Protein AF-D7DQQ1-F1 (afdb_monomer)

Structure (mmCIF, N/CA/C/O backbone):
data_AF-D7DQQ1-F1
#
_entry.id   AF-D7DQQ1-F1
#
loop_
_atom_site.group_PDB
_atom_site.id
_atom_site.type_symbol
_atom_site.label_atom_id
_atom_site.label_alt_id
_atom_site.label_comp_id
_atom_site.label_as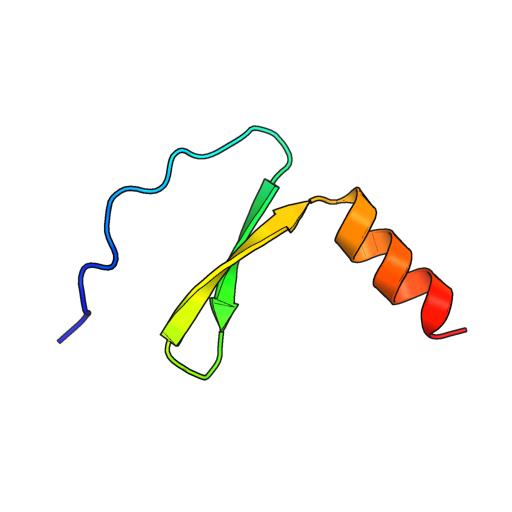ym_id
_atom_site.label_entity_id
_atom_site.label_seq_id
_atom_site.pdbx_PDB_ins_code
_atom_site.Cartn_x
_atom_site.Cartn_y
_atom_site.Cartn_z
_atom_site.occupancy
_atom_site.B_iso_or_equiv
_atom_site.auth_seq_id
_atom_site.auth_comp_id
_atom_site.auth_asym_id
_atom_site.auth_atom_id
_atom_site.pdbx_PDB_model_num
ATOM 1 N N . MET A 1 1 ? 6.302 -10.986 -20.107 1.00 54.31 1 MET A N 1
ATOM 2 C CA . MET A 1 1 ? 7.523 -10.559 -19.384 1.00 54.31 1 MET A CA 1
ATOM 3 C C . MET A 1 1 ? 7.105 -9.634 -18.251 1.00 54.31 1 MET A C 1
ATOM 5 O O . MET A 1 1 ? 6.396 -8.6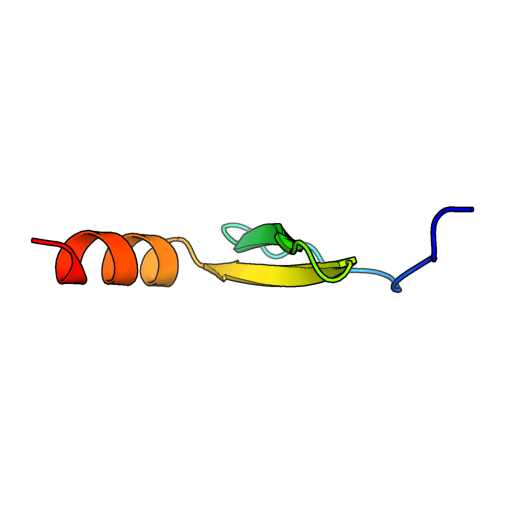74 -18.521 1.00 54.31 1 MET A O 1
ATOM 9 N N . ALA A 1 2 ? 7.460 -9.934 -17.000 1.00 62.75 2 ALA A N 1
ATOM 10 C CA . ALA A 1 2 ? 7.161 -9.046 -15.875 1.00 62.75 2 ALA A CA 1
ATOM 11 C C . ALA A 1 2 ? 8.116 -7.841 -15.903 1.00 62.75 2 ALA A C 1
ATOM 13 O O . ALA A 1 2 ? 9.330 -8.018 -15.990 1.00 62.75 2 ALA A O 1
ATOM 14 N N . ARG A 1 3 ? 7.578 -6.616 -15.864 1.00 65.31 3 ARG A N 1
ATOM 15 C CA . ARG A 1 3 ? 8.386 -5.391 -15.772 1.00 65.31 3 ARG A CA 1
ATOM 16 C C . ARG A 1 3 ? 8.917 -5.242 -14.348 1.00 65.31 3 ARG A C 1
ATOM 18 O O . ARG A 1 3 ? 8.148 -5.294 -13.393 1.00 65.31 3 ARG A O 1
ATOM 25 N N . ASN A 1 4 ? 10.227 -5.048 -14.210 1.00 67.62 4 ASN A N 1
ATOM 26 C CA . ASN A 1 4 ? 10.840 -4.789 -12.913 1.00 67.62 4 ASN A CA 1
ATOM 27 C C . ASN A 1 4 ? 10.615 -3.312 -12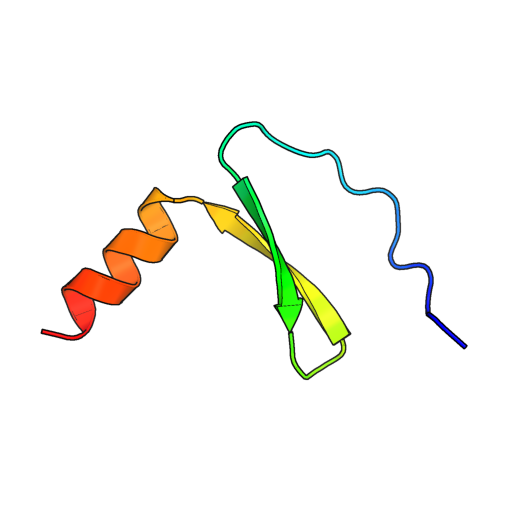.548 1.00 67.62 4 ASN A C 1
ATOM 29 O O . ASN A 1 4 ? 11.245 -2.425 -13.115 1.00 67.62 4 ASN A O 1
ATOM 33 N N . VAL A 1 5 ? 9.675 -3.049 -11.641 1.00 68.69 5 VAL A N 1
ATOM 34 C CA . VAL A 1 5 ? 9.184 -1.701 -11.278 1.00 68.69 5 VAL A CA 1
ATOM 35 C C . VAL A 1 5 ? 10.013 -1.009 -10.181 1.00 68.69 5 VAL A C 1
ATOM 37 O O . VAL A 1 5 ? 9.578 -0.027 -9.589 1.00 68.69 5 VAL A O 1
ATOM 40 N N . GLY A 1 6 ? 11.233 -1.490 -9.926 1.00 69.19 6 GLY A N 1
ATOM 41 C CA . GLY A 1 6 ? 12.154 -0.931 -8.932 1.00 69.19 6 GLY A CA 1
ATOM 42 C C . GLY A 1 6 ? 12.053 -1.580 -7.546 1.00 69.19 6 GLY A C 1
ATOM 43 O O . GLY A 1 6 ? 11.185 -2.409 -7.272 1.00 69.19 6 GLY A O 1
ATOM 44 N N . LYS A 1 7 ? 12.994 -1.231 -6.657 1.00 72.94 7 LYS A N 1
ATOM 45 C CA . LYS A 1 7 ? 13.020 -1.717 -5.268 1.00 72.94 7 LYS A CA 1
ATOM 46 C C . LYS A 1 7 ? 12.069 -0.881 -4.415 1.00 72.94 7 LYS A C 1
ATOM 48 O O . LYS A 1 7 ? 12.209 0.335 -4.343 1.00 72.94 7 LYS A O 1
ATOM 53 N N . ILE A 1 8 ? 11.141 -1.543 -3.732 1.00 73.56 8 ILE A N 1
ATOM 54 C CA . ILE A 1 8 ? 10.224 -0.893 -2.793 1.00 73.56 8 ILE A CA 1
ATOM 55 C C . ILE A 1 8 ? 10.761 -1.075 -1.378 1.00 73.56 8 ILE A C 1
ATOM 57 O O . ILE A 1 8 ? 10.936 -2.203 -0.910 1.00 73.56 8 ILE A O 1
ATOM 61 N N . ASN A 1 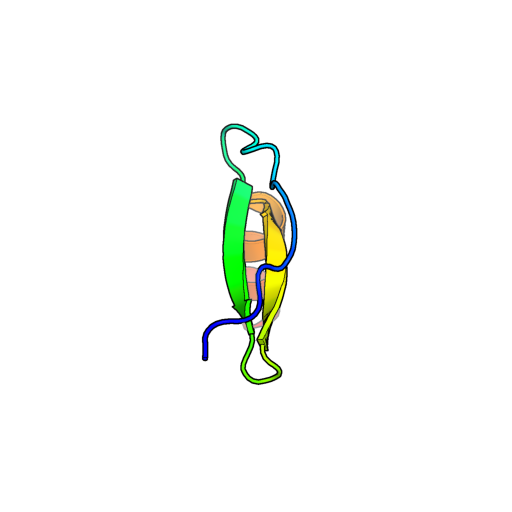9 ? 10.965 0.035 -0.673 1.00 78.31 9 ASN A N 1
ATOM 62 C CA . ASN A 1 9 ? 11.264 0.010 0.754 1.00 78.31 9 ASN A CA 1
ATOM 63 C C . ASN A 1 9 ? 9.976 -0.276 1.528 1.00 78.31 9 ASN A C 1
ATOM 65 O O . ASN A 1 9 ? 9.151 0.614 1.722 1.00 78.31 9 ASN A O 1
ATOM 69 N N . LYS A 1 10 ? 9.797 -1.530 1.959 1.00 75.25 10 LYS A N 1
ATOM 70 C CA . LYS A 1 10 ? 8.625 -1.956 2.734 1.00 75.25 10 LYS A CA 1
ATOM 71 C C . LYS A 1 10 ? 8.571 -1.203 4.065 1.00 75.25 10 LYS A C 1
ATOM 73 O O . LYS A 1 10 ? 9.343 -1.493 4.976 1.00 75.25 10 LYS A O 1
ATOM 78 N N . LYS A 1 11 ? 7.627 -0.272 4.201 1.00 79.94 11 LYS A N 1
ATOM 79 C CA . LYS A 1 11 ? 7.334 0.387 5.479 1.00 79.94 11 LYS A CA 1
ATOM 80 C C . LYS A 1 11 ? 6.406 -0.484 6.327 1.00 79.94 11 LYS A C 1
ATOM 82 O O . LYS A 1 11 ? 5.437 -1.061 5.830 1.00 79.94 11 LYS A O 1
ATOM 87 N N . LYS A 1 12 ? 6.675 -0.565 7.633 1.00 77.50 12 LYS A N 1
ATOM 88 C CA . LYS A 1 12 ? 5.836 -1.312 8.581 1.00 77.50 12 LYS A CA 1
ATOM 89 C C . LYS A 1 12 ? 4.443 -0.670 8.647 1.00 77.50 12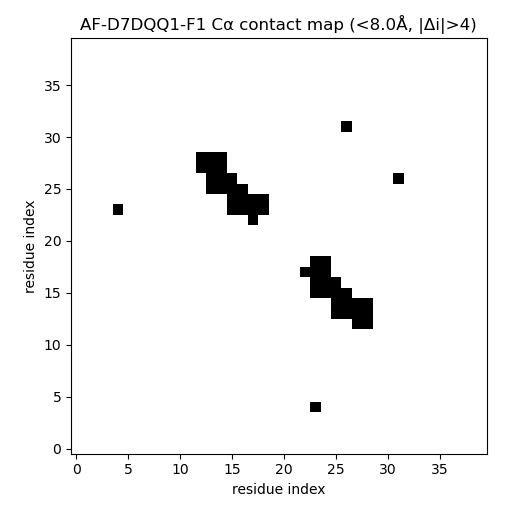 LYS A C 1
ATOM 91 O O . LYS A 1 12 ? 4.322 0.508 8.958 1.00 77.50 12 LYS A O 1
ATOM 96 N N . GLY A 1 13 ? 3.398 -1.444 8.349 1.00 79.25 13 GLY A N 1
ATOM 97 C CA . GLY A 1 13 ? 2.005 -0.970 8.362 1.00 79.25 13 GLY A CA 1
ATOM 98 C C . GLY A 1 13 ? 1.494 -0.366 7.045 1.00 79.25 13 GLY A C 1
ATOM 99 O O . GLY A 1 13 ? 0.339 0.069 7.000 1.00 79.25 13 GLY A O 1
ATOM 100 N N . ALA A 1 14 ? 2.310 -0.370 5.986 1.00 83.25 14 ALA A N 1
ATOM 101 C CA . ALA A 1 14 ? 1.893 -0.015 4.632 1.00 83.25 14 ALA A CA 1
ATOM 102 C C . ALA A 1 14 ? 1.484 -1.260 3.827 1.00 83.25 14 ALA A C 1
ATOM 104 O O . ALA A 1 14 ? 2.053 -2.342 3.979 1.00 83.25 14 ALA A O 1
ATOM 105 N N . PHE A 1 15 ? 0.489 -1.091 2.962 1.00 83.19 15 PHE A N 1
ATOM 106 C CA . PHE A 1 15 ? 0.030 -2.088 2.004 1.00 83.19 15 PHE A CA 1
ATOM 107 C C . PHE A 1 15 ? 0.504 -1.695 0.609 1.00 83.19 15 PHE A C 1
ATOM 109 O O . PHE A 1 15 ? 0.329 -0.549 0.196 1.00 83.19 15 PHE A O 1
ATOM 116 N N . TYR A 1 16 ? 1.056 -2.666 -0.113 1.00 84.38 16 TYR A N 1
ATOM 117 C CA . TYR A 1 16 ? 1.512 -2.513 -1.490 1.00 84.38 16 TYR A CA 1
ATOM 118 C C . TYR A 1 16 ? 0.687 -3.435 -2.380 1.00 84.38 16 TYR A C 1
ATOM 120 O O . TYR A 1 16 ? 0.569 -4.624 -2.088 1.00 84.38 16 TYR A O 1
ATOM 128 N N . TYR A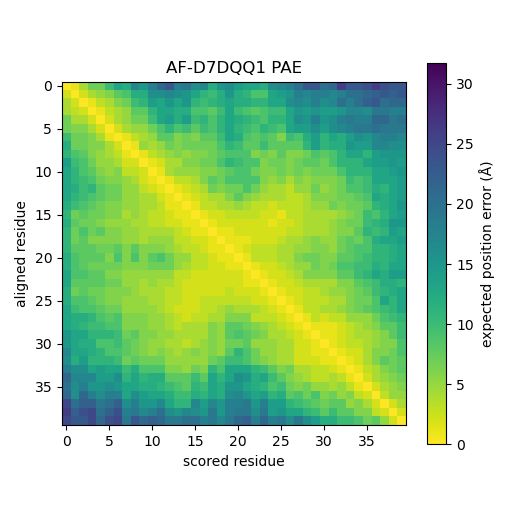 1 17 ? 0.104 -2.894 -3.443 1.00 84.06 17 TYR A N 1
ATOM 129 C CA . TYR A 1 17 ? -0.639 -3.670 -4.435 1.00 84.06 17 TYR A CA 1
ATOM 130 C C . TYR A 1 17 ? -0.390 -3.112 -5.829 1.00 84.06 17 TYR A C 1
ATOM 132 O O . TYR A 1 17 ? -0.025 -1.947 -5.986 1.00 84.06 17 TYR A O 1
ATOM 140 N N . VAL A 1 18 ? -0.579 -3.967 -6.828 1.00 84.50 18 VAL A N 1
ATOM 141 C CA . VAL A 1 18 ? -0.505 -3.585 -8.235 1.00 84.50 18 VAL A CA 1
ATOM 142 C C . VAL A 1 18 ? -1.910 -3.203 -8.686 1.00 84.50 18 VAL A C 1
ATOM 144 O O . VAL A 1 18 ? -2.868 -3.938 -8.436 1.00 84.50 18 VAL A O 1
ATOM 147 N N . ASP A 1 19 ? -2.047 -2.024 -9.2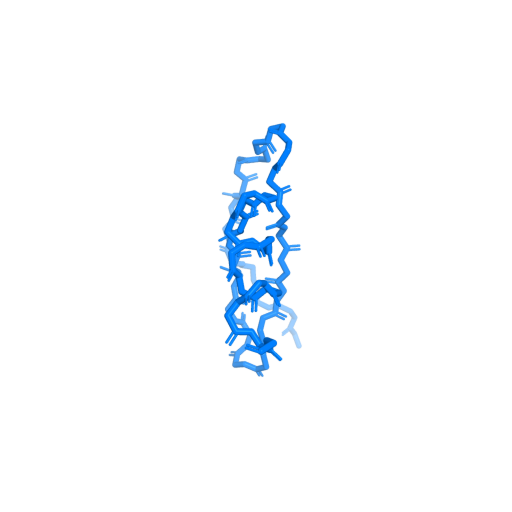77 1.00 84.19 19 ASP A N 1
ATOM 148 C CA . ASP A 1 19 ? -3.295 -1.563 -9.873 1.00 84.19 19 ASP A CA 1
ATOM 149 C C . ASP A 1 19 ? -3.540 -2.246 -11.242 1.00 84.19 19 ASP A C 1
ATOM 151 O O . ASP A 1 19 ? -2.678 -2.944 -11.775 1.00 84.19 19 ASP A O 1
ATOM 155 N N . LYS A 1 20 ? -4.735 -2.070 -11.813 1.00 85.19 20 LYS A N 1
ATOM 156 C CA . LYS A 1 20 ? -5.108 -2.634 -13.118 1.00 85.19 20 LYS A CA 1
ATOM 157 C C . LYS A 1 20 ? -4.234 -2.123 -14.268 1.00 85.19 20 LYS A C 1
ATOM 159 O O . LYS A 1 20 ? -4.074 -2.839 -15.249 1.00 85.19 20 LYS A O 1
ATOM 164 N N . GLU A 1 21 ? -3.664 -0.928 -14.142 1.00 84.38 21 GLU A N 1
ATOM 165 C CA . GLU A 1 21 ? -2.727 -0.348 -15.110 1.00 84.38 21 GLU A CA 1
ATOM 166 C C . GLU A 1 21 ? -1.280 -0.842 -14.905 1.00 84.38 21 GLU A C 1
ATOM 168 O O . GLU A 1 21 ? -0.383 -0.507 -15.677 1.00 84.38 21 GLU A O 1
ATOM 173 N N . GLY A 1 22 ? -1.039 -1.688 -13.895 1.00 79.00 22 GLY A N 1
ATOM 174 C CA . GLY A 1 22 ? 0.269 -2.276 -13.610 1.00 79.00 22 GLY A CA 1
ATOM 175 C C . GLY A 1 22 ? 1.157 -1.424 -12.702 1.00 79.00 22 GLY A C 1
ATOM 1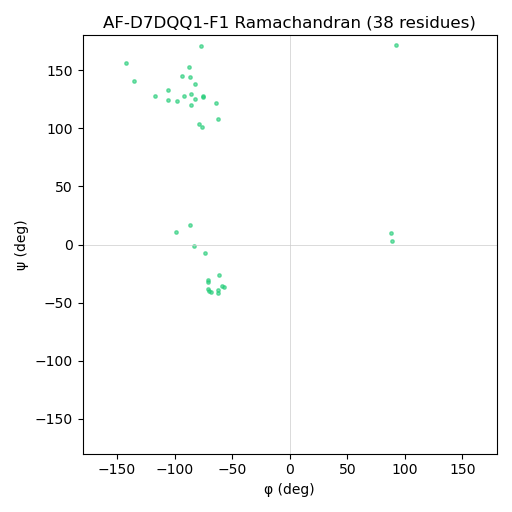76 O O . GLY A 1 22 ? 2.335 -1.748 -12.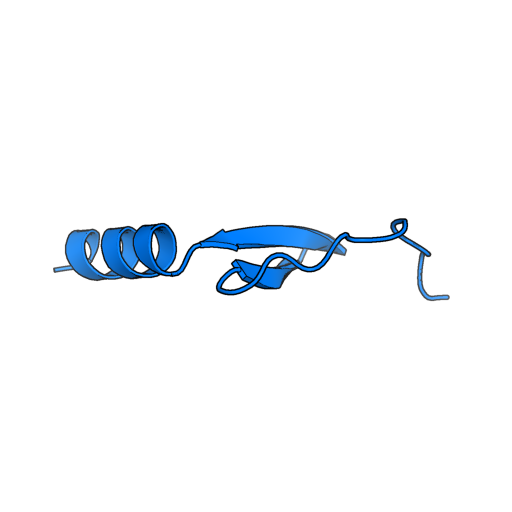539 1.00 79.00 22 GLY A O 1
ATOM 177 N N . ASN A 1 23 ? 0.622 -0.362 -12.091 1.00 82.06 23 ASN A N 1
ATOM 178 C CA . ASN A 1 23 ? 1.385 0.507 -11.197 1.00 82.06 23 ASN A CA 1
ATOM 179 C C . ASN A 1 23 ? 1.386 -0.024 -9.762 1.00 82.06 23 ASN A C 1
ATOM 181 O O . ASN A 1 23 ? 0.377 -0.537 -9.277 1.00 82.06 23 ASN A O 1
ATOM 185 N N . VAL A 1 24 ? 2.500 0.142 -9.043 1.00 82.44 24 VAL A N 1
ATOM 186 C CA . VAL A 1 24 ? 2.560 -0.209 -7.619 1.00 82.44 24 VAL A CA 1
ATOM 187 C C . VAL A 1 24 ? 2.074 0.954 -6.771 1.00 82.44 24 VAL A C 1
ATOM 189 O O . VAL A 1 24 ? 2.659 2.034 -6.779 1.00 82.44 24 VAL A O 1
ATOM 192 N N . VAL A 1 25 ? 1.020 0.714 -5.999 1.00 83.38 25 VAL A N 1
ATOM 193 C CA . VAL A 1 25 ? 0.421 1.710 -5.114 1.00 83.38 25 VAL A CA 1
ATOM 194 C C . VAL A 1 25 ? 0.774 1.395 -3.661 1.00 83.38 25 VAL A C 1
ATOM 196 O O . VAL A 1 25 ? 0.473 0.309 -3.164 1.00 83.38 25 VAL A O 1
ATOM 199 N N . GLU A 1 26 ? 1.376 2.365 -2.967 1.00 86.25 26 GLU A N 1
ATOM 200 C CA . GLU A 1 26 ? 1.554 2.367 -1.507 1.00 86.25 26 GLU A CA 1
ATOM 201 C C . GLU A 1 26 ? 0.290 2.949 -0.852 1.00 86.25 26 GLU A C 1
ATOM 203 O O . GLU A 1 26 ? -0.184 4.016 -1.240 1.00 86.25 26 GLU A O 1
ATOM 208 N N . LYS A 1 27 ? -0.284 2.252 0.136 1.00 83.31 27 LYS A N 1
ATOM 209 C CA . LYS A 1 27 ? -1.373 2.781 0.974 1.00 83.31 27 LYS A CA 1
ATOM 210 C C . LYS A 1 27 ? -1.159 2.491 2.444 1.00 83.31 27 LYS A C 1
ATOM 212 O O . LYS A 1 27 ? -0.819 1.375 2.830 1.00 83.31 27 LYS A O 1
ATOM 217 N N . SER A 1 28 ? -1.504 3.463 3.280 1.00 84.50 28 SER A N 1
ATOM 218 C CA . SER A 1 28 ? -1.540 3.276 4.731 1.00 84.50 28 SER A CA 1
ATOM 219 C C . SER A 1 28 ? -2.895 2.742 5.208 1.00 84.50 28 SER A C 1
ATOM 221 O O . SER A 1 28 ? -3.947 3.017 4.622 1.00 84.50 28 SER A O 1
ATOM 223 N N . ARG A 1 29 ? -2.903 2.023 6.339 1.00 78.31 29 ARG A N 1
ATOM 224 C CA . ARG A 1 29 ? -4.136 1.503 6.969 1.00 78.31 29 ARG A CA 1
ATOM 225 C C . ARG A 1 29 ? -5.150 2.614 7.287 1.00 78.31 29 ARG A C 1
ATOM 227 O O . ARG A 1 29 ? -6.350 2.429 7.088 1.00 78.31 29 ARG A O 1
ATOM 234 N N . SER A 1 30 ? -4.670 3.792 7.688 1.00 80.00 30 SER A N 1
ATOM 235 C CA . SER A 1 30 ? -5.499 4.982 7.936 1.00 80.00 30 SER A CA 1
ATOM 236 C C . SER A 1 30 ? -6.222 5.480 6.680 1.00 80.00 30 SER A C 1
ATOM 238 O O . SER A 1 30 ? -7.392 5.851 6.745 1.00 80.00 30 SER A O 1
ATOM 240 N N . GLU A 1 31 ? -5.566 5.455 5.518 1.00 77.75 31 GLU A N 1
ATOM 241 C CA . GLU A 1 31 ? -6.175 5.860 4.244 1.00 77.75 31 GLU A CA 1
ATOM 242 C C . GLU A 1 31 ? -7.219 4.852 3.769 1.00 77.75 31 GLU A C 1
ATOM 244 O O . GLU A 1 31 ? -8.279 5.225 3.258 1.00 77.75 31 GLU A O 1
ATOM 249 N N . MET A 1 32 ? -6.941 3.564 3.980 1.00 74.62 32 MET A N 1
ATOM 250 C CA . MET A 1 32 ? -7.882 2.490 3.676 1.00 74.62 32 MET A CA 1
ATOM 251 C C . MET A 1 32 ? -9.160 2.617 4.521 1.00 74.62 32 MET A C 1
ATOM 253 O O . MET A 1 32 ? -10.264 2.494 3.988 1.00 74.62 32 MET A O 1
ATOM 257 N N . ASN A 1 33 ? -9.021 2.951 5.808 1.00 74.81 33 ASN A N 1
ATOM 258 C CA . ASN A 1 33 ? -10.155 3.183 6.702 1.00 74.81 33 ASN A CA 1
ATOM 259 C C . ASN A 1 33 ? -10.945 4.453 6.344 1.00 74.81 33 ASN A C 1
ATOM 261 O O . ASN A 1 33 ? -12.173 4.398 6.314 1.00 74.81 33 ASN A O 1
ATOM 265 N N . LYS A 1 34 ? -10.279 5.562 5.981 1.00 72.31 34 LYS A N 1
ATOM 266 C CA . LYS A 1 34 ? -10.952 6.793 5.506 1.00 72.31 34 LYS A CA 1
ATOM 267 C C . LYS A 1 34 ? -11.809 6.559 4.257 1.00 72.31 34 LYS A C 1
ATOM 269 O O . LYS A 1 34 ? -12.863 7.172 4.104 1.00 72.31 34 LYS A O 1
ATOM 274 N N . LYS A 1 35 ? -11.377 5.677 3.348 1.00 65.00 35 LYS A N 1
ATOM 275 C CA . LYS A 1 35 ? -12.189 5.304 2.176 1.00 65.00 35 LYS A CA 1
ATOM 276 C C . LYS A 1 35 ? -13.398 4.444 2.542 1.00 65.00 35 LYS A C 1
ATOM 278 O O . LYS A 1 35 ? -14.425 4.571 1.885 1.00 65.00 35 LYS A O 1
ATOM 283 N N . LYS A 1 36 ? -13.301 3.599 3.575 1.00 61.09 36 LYS A N 1
ATOM 284 C CA . LYS A 1 36 ? -14.454 2.833 4.075 1.00 61.09 36 LYS A CA 1
ATOM 285 C C . LYS A 1 36 ? -15.484 3.727 4.765 1.00 61.09 36 LYS A C 1
ATOM 287 O O . LYS A 1 36 ? -16.671 3.518 4.552 1.00 61.09 36 LYS A O 1
ATOM 292 N N . SER A 1 37 ? -15.053 4.719 5.544 1.00 59.97 37 SER A N 1
ATOM 293 C CA . SER A 1 37 ? -15.977 5.612 6.257 1.00 59.97 37 SER A CA 1
ATOM 294 C C . SER A 1 37 ? -16.730 6.574 5.336 1.00 59.97 37 SER A C 1
ATOM 296 O O . SER A 1 37 ? -17.878 6.880 5.618 1.00 59.97 37 SER A O 1
ATOM 298 N N . LYS A 1 38 ? -16.135 6.998 4.212 1.00 58.12 38 LYS A N 1
ATOM 299 C CA . LYS A 1 38 ? -16.807 7.835 3.195 1.00 58.12 38 LYS A CA 1
ATOM 300 C C . LYS A 1 38 ? -17.834 7.097 2.328 1.00 58.12 38 LYS A C 1
ATOM 302 O O . LYS A 1 38 ? -18.483 7.731 1.507 1.00 58.12 38 LYS A O 1
ATOM 307 N N . LYS A 1 39 ? -17.931 5.770 2.443 1.00 55.72 39 LYS A N 1
ATOM 308 C CA . LYS A 1 39 ? -18.868 4.948 1.662 1.00 55.72 39 LYS A CA 1
ATOM 309 C C . LYS A 1 39 ? -20.142 4.594 2.449 1.00 55.72 39 LYS A C 1
ATOM 311 O O . LYS A 1 39 ? -20.873 3.709 2.016 1.00 55.72 39 LYS A O 1
ATOM 316 N N . LYS A 1 40 ? -20.352 5.225 3.607 1.00 46.09 40 LYS A N 1
ATOM 317 C CA . LYS A 1 40 ? -21.571 5.130 4.414 1.00 46.09 40 LYS A CA 1
ATOM 318 C C . LYS A 1 40 ? -22.418 6.375 4.224 1.00 46.09 40 LYS A C 1
ATOM 320 O O . LYS A 1 40 ? -21.804 7.460 4.142 1.00 46.09 40 LYS A O 1
#

Mean predicted aligned error: 8.17 Å

Organism: Methanococcus voltae (strain ATCC BAA-1334 / A3) (NCBI:txid456320)

Nearest PDB structures (foldseek):
  3jbn-assembly1_A0  TM=5.611E-01  e=4.160E+00  Plasmodium falciparum 3D7
  3g4s-assembly1_U  TM=4.871E-01  e=3.181E+00  Haloarcula marismortui
  3jbo-assembly1_A0  TM=5.720E-01  e=5.088E+00  Plasmodium falciparum 3D7
  7nwh-assembly1_W  TM=5.276E-01  e=5.441E+00  Oryctolagus cuniculus
  6qkl-assembly1_G  TM=6.118E-01  e=5.818E+00  Dictyostelium discoideum

Foldseek 3Di:
DQDDPDDDDDDPQWDWDADPVRDIDIDHPVVVVVVVVVVD

pLDDT: mean 74.56, std 10.09, range [46.09, 86.25]

Secondary structure (DSSP, 8-state):
-----------TTEEEEE-TTS-EEEEEHHHHHHHHHTT-

Radius of gyration: 12.72 Å; Cα contacts (8 Å, |Δi|>4): 24; chains: 1; bounding box: 35×18×28 Å

Solvent-accessible surface area (backbone atoms only — not comparable to full-atom values): 2816 Å² total; per-residue (Å²): 133,87,79,86,87,71,89,78,84,84,54,92,74,53,48,77,48,70,48,99,91,68,47,79,45,82,44,46,60,70,60,56,48,54,57,57,62,70,72,107

Sequence (40 aa):
MARNVGKINKKKGAFYYVDKEGNVVEKSRSEMNKKKSKKK